Protein AF-A0A538ESF1-F1 (afdb_monomer)

Foldseek 3Di:
DDDDADLLRVLLVVLVVQLPDDAVVHDDDDQDDDVVVPSVVSLVSNQVSNVVVVRHDDDDDPVVPDDPPVVNPPPD

Secondary structure (DSSP, 8-state):
------HHHHHHHHHHHHHHS--SS---------GGG-HHHHHHHHHHHHHHTT-------GGGGPPPHHHHS---

Nearest PDB structures (foldseek):
  3eje-assembly4_G  TM=2.920E-01  e=8.513E+00  Escherichia coli K-12

Solvent-accessible surface area (backbone atoms only — not comparable to full-atom values): 5068 Å² total; per-residue (Å²): 136,90,76,92,65,58,73,72,57,47,43,54,54,50,34,55,53,58,71,72,46,83,44,85,94,64,67,84,85,88,74,81,65,58,80,93,69,41,36,66,58,55,56,59,60,36,38,60,62,23,38,78,69,76,44,77,64,85,89,80,63,73,75,82,73,56,67,58,69,77,67,64,69,56,73,127

Radius of gyration: 15.62 Å; Cα contacts (8 Å, |Δi|>4): 39; chains: 1; bounding box: 31×43×34 Å

Sequence (76 aa):
MIRPIAPDRLVEELASRIVALPGDPWLRVGIDGPPGAGPGELADALVDPLRVRGRAALRVRAEDFLRPASIRLELG

Mean predicted aligned error: 5.76 Å

Structure (mmCIF, N/CA/C/O backbone):
data_AF-A0A538ESF1-F1
#
_entry.id   AF-A0A538ESF1-F1
#
loop_
_atom_site.group_PDB
_atom_site.id
_atom_site.type_symbol
_atom_site.label_atom_id
_atom_site.label_alt_id
_atom_site.label_comp_id
_atom_site.label_asym_id
_atom_site.label_entity_id
_atom_site.label_seq_id
_atom_site.pdbx_PDB_ins_code
_atom_site.Cartn_x
_atom_site.Cartn_y
_atom_site.Cartn_z
_atom_site.occupancy
_atom_site.B_iso_or_equiv
_atom_site.auth_seq_id
_atom_site.auth_comp_id
_atom_site.auth_asym_id
_atom_site.auth_atom_id
_atom_site.pdbx_PDB_model_num
ATOM 1 N N . MET A 1 1 ? 14.785 -16.540 9.473 1.00 57.62 1 MET A N 1
ATOM 2 C CA . MET A 1 1 ? 14.225 -17.598 8.602 1.00 57.62 1 MET A CA 1
ATOM 3 C C . MET A 1 1 ? 13.390 -16.923 7.527 1.00 57.62 1 MET A C 1
ATOM 5 O O . MET A 1 1 ? 12.505 -16.156 7.881 1.00 57.62 1 MET A O 1
ATOM 9 N N . ILE A 1 2 ? 13.696 -17.141 6.249 1.00 60.38 2 ILE A N 1
ATOM 10 C CA . ILE A 1 2 ? 12.916 -16.599 5.125 1.00 60.38 2 ILE A CA 1
ATOM 11 C C . ILE A 1 2 ? 11.825 -17.624 4.799 1.00 60.38 2 ILE A C 1
ATOM 13 O O . ILE A 1 2 ? 12.130 -18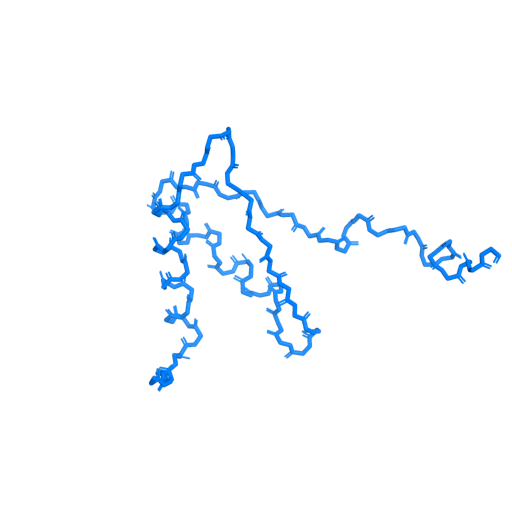.803 4.631 1.00 60.38 2 ILE A O 1
ATOM 17 N N . ARG A 1 3 ? 10.559 -17.196 4.757 1.00 71.44 3 ARG A N 1
ATOM 18 C CA . ARG A 1 3 ? 9.427 -18.036 4.343 1.00 71.44 3 ARG A CA 1
ATOM 19 C C . ARG A 1 3 ? 9.000 -17.600 2.937 1.00 71.44 3 ARG A C 1
ATOM 21 O O . ARG A 1 3 ? 8.654 -16.430 2.788 1.00 71.44 3 ARG A O 1
ATOM 28 N N . PRO A 1 4 ? 8.989 -18.493 1.932 1.00 61.47 4 PRO A N 1
ATOM 29 C CA . PRO A 1 4 ? 8.384 -18.189 0.643 1.00 61.47 4 PRO A CA 1
ATOM 30 C C . PRO A 1 4 ? 6.900 -17.897 0.850 1.00 61.47 4 PRO A C 1
ATOM 32 O O . PRO A 1 4 ? 6.191 -18.664 1.502 1.00 61.47 4 PRO A O 1
ATOM 35 N N . ILE A 1 5 ? 6.441 -16.777 0.318 1.00 72.56 5 ILE A N 1
ATOM 36 C CA . ILE A 1 5 ? 5.052 -16.349 0.388 1.00 72.56 5 ILE A CA 1
ATOM 37 C C . ILE A 1 5 ? 4.575 -16.239 -1.057 1.00 72.56 5 ILE A C 1
ATOM 39 O O . ILE A 1 5 ? 5.188 -15.538 -1.859 1.00 72.56 5 ILE A O 1
ATOM 43 N N . ALA A 1 6 ? 3.513 -16.971 -1.399 1.00 79.81 6 ALA A N 1
ATOM 44 C CA . ALA A 1 6 ? 2.787 -16.717 -2.639 1.00 79.81 6 ALA A CA 1
ATOM 45 C C . ALA A 1 6 ? 2.219 -15.285 -2.587 1.00 79.81 6 ALA A C 1
ATOM 47 O O . ALA A 1 6 ? 1.819 -14.870 -1.498 1.00 79.81 6 ALA A O 1
ATOM 48 N N . PRO A 1 7 ? 2.150 -14.537 -3.700 1.00 78.12 7 PRO A N 1
ATOM 49 C CA . PRO A 1 7 ? 1.688 -13.145 -3.702 1.00 78.12 7 PRO A CA 1
ATOM 50 C C . PRO A 1 7 ? 0.396 -12.906 -2.898 1.00 78.12 7 PRO A C 1
ATOM 52 O O . PRO A 1 7 ? 0.369 -12.034 -2.034 1.00 78.12 7 PRO A O 1
ATOM 55 N N . ASP A 1 8 ? -0.616 -13.764 -3.044 1.00 82.88 8 ASP A N 1
ATOM 56 C CA . ASP A 1 8 ? -1.879 -13.658 -2.291 1.00 82.88 8 ASP A CA 1
ATOM 57 C C . ASP A 1 8 ? -1.689 -13.771 -0.771 1.00 82.88 8 ASP A C 1
ATOM 59 O O . ASP A 1 8 ? -2.344 -13.098 0.023 1.00 82.88 8 ASP A O 1
ATOM 63 N N . ARG A 1 9 ? -0.740 -14.605 -0.333 1.00 89.12 9 ARG A N 1
ATOM 64 C CA . ARG A 1 9 ? -0.405 -14.756 1.088 1.00 89.12 9 ARG A CA 1
ATOM 65 C C . ARG A 1 9 ? 0.268 -13.502 1.641 1.00 89.12 9 ARG A C 1
ATOM 67 O O . ARG A 1 9 ? 0.121 -13.232 2.830 1.00 89.12 9 ARG A O 1
ATOM 74 N N . LEU A 1 10 ? 0.978 -12.736 0.809 1.00 91.62 10 LEU A N 1
ATOM 75 C CA . LEU A 1 10 ? 1.583 -11.470 1.224 1.00 91.62 10 LEU A CA 1
ATOM 76 C C . LEU A 1 10 ? 0.498 -10.436 1.517 1.00 91.62 10 LEU A C 1
ATOM 78 O O . LEU A 1 10 ? 0.567 -9.757 2.539 1.00 91.62 10 LEU A O 1
ATOM 82 N N . VAL A 1 11 ? -0.509 -10.350 0.648 1.00 95.44 11 VAL A N 1
ATOM 83 C CA . VAL A 1 11 ? -1.632 -9.415 0.788 1.00 95.44 11 VAL A CA 1
ATOM 84 C C . VAL A 1 11 ? -2.368 -9.646 2.107 1.00 95.44 11 VAL A C 1
ATOM 86 O O . VAL A 1 11 ? -2.562 -8.707 2.877 1.00 95.44 11 VAL A O 1
ATOM 89 N N . GLU A 1 12 ? -2.711 -10.896 2.414 1.00 94.81 12 GLU A N 1
ATOM 90 C CA . GLU A 1 12 ? -3.415 -11.249 3.652 1.00 94.81 12 GLU A CA 1
ATOM 91 C C . GLU A 1 12 ? -2.593 -10.935 4.914 1.00 94.81 12 GLU A C 1
ATOM 93 O O . GLU A 1 12 ? -3.112 -10.368 5.881 1.00 94.81 12 GLU A O 1
ATOM 98 N N . GLU A 1 13 ? -1.294 -11.249 4.899 1.00 94.81 13 GLU A N 1
ATOM 99 C CA . GLU A 1 13 ? -0.368 -10.941 5.996 1.00 94.81 13 GLU A CA 1
ATOM 100 C C . GLU A 1 13 ? -0.242 -9.432 6.230 1.00 94.81 13 GLU A C 1
ATOM 102 O O . GLU A 1 13 ? -0.327 -8.959 7.367 1.00 94.81 13 GLU A O 1
ATOM 107 N N . LEU A 1 14 ? -0.063 -8.657 5.159 1.00 96.25 14 LEU A N 1
ATOM 108 C CA . LEU A 1 14 ? 0.028 -7.203 5.240 1.00 96.25 14 LEU A CA 1
ATOM 109 C C . LEU A 1 14 ? -1.292 -6.592 5.716 1.00 96.25 14 LEU A C 1
ATOM 111 O O . LEU A 1 14 ? -1.270 -5.761 6.622 1.00 96.25 14 LEU A O 1
ATOM 115 N N . ALA A 1 15 ? -2.435 -7.038 5.190 1.00 97.25 15 ALA A N 1
ATOM 116 C CA . ALA A 1 15 ? -3.747 -6.567 5.624 1.00 97.25 15 ALA A CA 1
ATOM 117 C C . ALA A 1 15 ? -3.966 -6.817 7.124 1.00 97.25 15 ALA A C 1
ATOM 119 O O . ALA A 1 15 ? -4.383 -5.912 7.849 1.00 97.25 15 ALA A O 1
ATOM 120 N N . SER A 1 16 ? -3.612 -8.010 7.616 1.00 96.69 16 SER A N 1
ATOM 121 C CA . SER A 1 16 ? -3.689 -8.331 9.045 1.00 96.69 16 SER A CA 1
ATOM 122 C C . SER A 1 16 ? -2.812 -7.408 9.895 1.00 96.69 16 SER A C 1
ATOM 124 O O . SER A 1 16 ? -3.245 -6.946 10.950 1.00 96.69 16 SER A O 1
ATOM 126 N N . ARG A 1 17 ? -1.584 -7.116 9.450 1.00 96.75 17 ARG A N 1
ATOM 127 C CA . ARG A 1 17 ? -0.663 -6.224 10.174 1.00 96.75 17 ARG A CA 1
ATOM 128 C C . ARG A 1 17 ? -1.158 -4.783 10.191 1.00 96.75 17 ARG A C 1
ATOM 130 O O . ARG A 1 17 ? -1.125 -4.146 11.236 1.00 96.75 17 ARG A O 1
ATOM 137 N N . ILE A 1 18 ? -1.644 -4.280 9.059 1.00 97.50 18 ILE A N 1
ATOM 138 C CA . ILE A 1 18 ? -2.156 -2.910 8.923 1.00 97.50 18 ILE A CA 1
ATOM 139 C C . ILE A 1 18 ? -3.372 -2.691 9.833 1.00 97.50 18 ILE A C 1
ATOM 141 O O . ILE A 1 18 ? -3.460 -1.666 10.505 1.00 97.50 18 ILE A O 1
ATOM 145 N N . VAL A 1 19 ? -4.293 -3.659 9.902 1.00 96.81 19 VAL A N 1
ATOM 146 C CA . VAL A 1 19 ? -5.488 -3.579 10.762 1.00 96.81 19 VAL A CA 1
ATOM 147 C C . VAL A 1 19 ? -5.122 -3.525 12.249 1.00 96.81 19 VAL A C 1
ATOM 149 O O . VAL A 1 19 ? -5.811 -2.855 13.016 1.00 96.81 19 VAL A O 1
ATOM 152 N N . ALA A 1 20 ? -4.025 -4.169 12.653 1.00 96.62 20 ALA A N 1
ATOM 153 C CA . ALA A 1 20 ? -3.546 -4.157 14.035 1.00 96.62 20 ALA A CA 1
ATOM 154 C C . ALA A 1 20 ? -2.857 -2.841 14.449 1.00 96.62 20 ALA A C 1
ATOM 156 O O . ALA A 1 20 ? -2.664 -2.603 15.640 1.00 96.62 20 ALA A O 1
ATOM 157 N N . LEU A 1 21 ? -2.480 -1.982 13.496 1.00 96.50 21 LEU A N 1
ATOM 158 C CA . LEU A 1 21 ? -1.833 -0.706 13.794 1.00 96.50 21 LEU A CA 1
ATOM 159 C C . LEU A 1 21 ? -2.861 0.375 14.182 1.00 96.50 21 LEU A C 1
ATOM 161 O O . LEU A 1 21 ? -3.945 0.447 13.574 1.00 96.50 21 LEU A O 1
ATOM 165 N N . PRO A 1 22 ? -2.514 1.257 15.145 1.00 94.75 22 PRO A N 1
ATOM 166 C CA . PRO A 1 22 ? -3.340 2.407 15.494 1.00 94.75 22 PRO A CA 1
ATOM 167 C C . PRO A 1 22 ? -3.485 3.344 14.290 1.00 94.75 22 PRO A C 1
ATOM 169 O O . PRO A 1 22 ? -2.606 3.425 13.432 1.00 94.75 22 PRO A O 1
ATOM 172 N N . GLY A 1 23 ? -4.614 4.044 14.214 1.00 87.81 23 GLY A N 1
ATOM 173 C CA . GLY A 1 23 ? -4.967 4.863 13.057 1.00 87.81 23 GLY A CA 1
ATOM 174 C C . GLY A 1 23 ? -5.581 6.201 13.428 1.00 87.81 23 GLY A C 1
ATOM 175 O O . GLY A 1 23 ? -6.543 6.583 12.779 1.00 87.81 23 GLY A O 1
ATOM 176 N N . ASP A 1 24 ? -5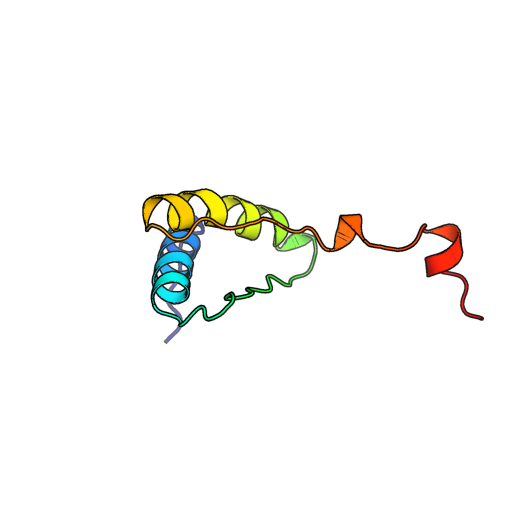.059 6.885 14.448 1.00 89.75 24 ASP A N 1
ATOM 177 C CA . ASP A 1 24 ? -5.614 8.157 14.924 1.00 89.75 24 ASP A CA 1
ATOM 178 C C . ASP A 1 24 ? -4.724 9.356 14.518 1.00 89.75 24 ASP A C 1
ATOM 180 O O . ASP A 1 24 ? -3.552 9.394 14.904 1.00 89.75 24 ASP A O 1
ATOM 184 N N . PRO A 1 25 ? -5.211 10.314 13.699 1.00 89.25 25 PRO A N 1
ATOM 185 C CA . PRO A 1 25 ? -6.517 10.309 13.029 1.00 89.25 25 PRO A CA 1
ATOM 186 C C . PRO A 1 25 ? -6.565 9.415 11.778 1.00 89.25 25 PRO A C 1
ATOM 188 O O . PRO A 1 25 ? -7.647 9.094 11.297 1.00 89.25 25 PRO A O 1
ATOM 191 N N . TRP A 1 26 ? -5.405 9.017 11.231 1.00 92.50 26 TRP A N 1
ATOM 192 C CA . TRP A 1 26 ? -5.319 8.116 10.072 1.00 92.50 26 TRP A CA 1
ATOM 193 C C . TRP A 1 26 ? -4.001 7.342 10.077 1.00 92.50 26 TRP A C 1
ATOM 195 O O . TRP A 1 26 ? -2.938 7.923 10.309 1.00 92.50 26 TRP A O 1
ATOM 205 N N . LEU A 1 27 ? -4.049 6.064 9.700 1.00 96.06 27 LEU A N 1
ATOM 206 C CA . LEU A 1 27 ? -2.857 5.295 9.342 1.00 96.06 27 LEU A CA 1
ATOM 207 C C . LEU A 1 27 ? -2.520 5.523 7.863 1.00 96.06 27 LEU A C 1
ATOM 209 O O . LEU A 1 2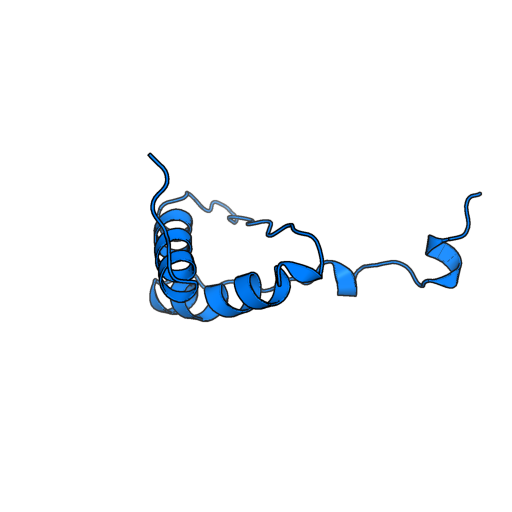7 ? -3.376 5.349 6.999 1.00 96.06 27 LEU A O 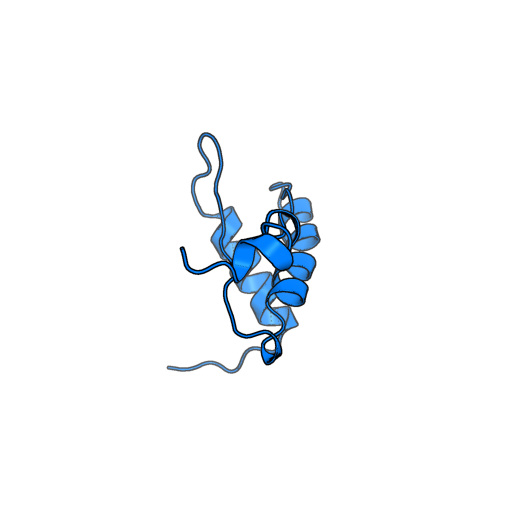1
ATOM 213 N N . ARG A 1 28 ? -1.266 5.874 7.568 1.00 96.69 28 ARG A N 1
ATOM 214 C CA . ARG A 1 28 ? -0.744 5.992 6.199 1.00 96.69 28 ARG A CA 1
ATOM 215 C C . ARG A 1 28 ? 0.217 4.842 5.939 1.00 96.69 28 ARG A C 1
ATOM 217 O O . ARG A 1 28 ? 1.094 4.585 6.758 1.00 96.69 28 ARG A O 1
ATOM 224 N N . VAL A 1 29 ? 0.054 4.171 4.804 1.00 97.00 29 VAL A N 1
ATOM 225 C CA . VAL A 1 29 ? 0.893 3.040 4.395 1.00 97.00 29 VAL A CA 1
ATOM 226 C C . VAL A 1 29 ? 1.535 3.388 3.058 1.00 97.00 29 VAL A C 1
ATOM 228 O O . VAL A 1 29 ? 0.828 3.633 2.084 1.00 97.00 29 VAL A O 1
ATOM 231 N N . GLY A 1 30 ? 2.866 3.444 3.026 1.00 97.00 30 GLY A N 1
ATOM 232 C CA . GLY A 1 30 ? 3.636 3.620 1.796 1.00 97.00 30 GLY A CA 1
ATOM 233 C C . GLY A 1 30 ? 4.015 2.265 1.209 1.00 97.00 30 GLY A C 1
ATOM 234 O O . GLY A 1 30 ? 4.526 1.412 1.933 1.00 97.00 30 GLY A O 1
ATOM 235 N N . ILE A 1 31 ? 3.771 2.080 -0.088 1.00 96.19 31 ILE A N 1
ATOM 236 C CA . ILE A 1 31 ? 4.232 0.921 -0.856 1.00 96.19 31 ILE A CA 1
ATOM 237 C C . ILE A 1 31 ? 5.234 1.444 -1.880 1.00 96.19 31 ILE A C 1
ATOM 239 O O . ILE A 1 31 ? 4.863 2.223 -2.755 1.00 96.19 31 ILE A O 1
ATOM 243 N N . ASP A 1 32 ? 6.492 1.045 -1.734 1.00 95.12 32 ASP A N 1
ATOM 244 C CA . ASP A 1 32 ? 7.600 1.504 -2.567 1.00 95.12 32 ASP A CA 1
ATOM 245 C C . ASP A 1 32 ? 8.311 0.312 -3.209 1.00 95.12 32 ASP A C 1
ATOM 247 O O . ASP A 1 32 ? 8.412 -0.769 -2.623 1.00 95.12 32 ASP A O 1
ATOM 251 N N . GLY A 1 33 ? 8.784 0.511 -4.432 1.00 93.12 33 GLY A N 1
ATOM 252 C CA . GLY A 1 33 ? 9.477 -0.509 -5.199 1.00 93.12 33 GLY A CA 1
ATOM 253 C C . GLY A 1 33 ? 9.733 -0.082 -6.642 1.00 93.12 33 GLY A C 1
ATOM 254 O O . GLY A 1 33 ? 9.056 0.805 -7.167 1.00 93.12 33 GLY A O 1
ATOM 255 N N . PRO A 1 34 ? 10.703 -0.717 -7.322 1.00 94.00 34 PRO A N 1
ATOM 256 C CA . PRO A 1 34 ? 10.935 -0.460 -8.737 1.00 94.00 34 PRO A CA 1
ATOM 257 C C . PRO A 1 34 ? 9.705 -0.875 -9.568 1.00 94.00 34 PRO A C 1
ATOM 259 O O . PRO A 1 34 ? 8.988 -1.792 -9.163 1.00 94.00 34 PRO A O 1
ATOM 262 N N . PRO A 1 35 ? 9.482 -0.297 -10.766 1.00 88.12 35 PRO A N 1
ATOM 263 C CA . PRO A 1 35 ? 8.318 -0.627 -11.597 1.00 88.12 35 PRO A CA 1
ATOM 264 C C . PRO A 1 35 ? 8.141 -2.130 -11.857 1.00 88.12 35 PRO A C 1
ATOM 266 O O . PRO A 1 35 ? 7.026 -2.637 -11.809 1.00 88.12 35 PRO A O 1
ATOM 269 N N . GLY A 1 36 ? 9.245 -2.863 -12.049 1.00 92.12 36 GLY A N 1
ATOM 270 C CA . GLY A 1 36 ? 9.222 -4.315 -12.264 1.00 92.12 36 GLY A CA 1
ATOM 271 C C . GLY A 1 36 ? 8.789 -5.152 -11.052 1.00 92.12 36 GLY A C 1
ATOM 272 O O . GLY A 1 36 ? 8.564 -6.345 -11.207 1.00 92.12 36 GLY A O 1
ATOM 273 N N . ALA A 1 37 ? 8.670 -4.555 -9.862 1.00 90.94 37 ALA A N 1
ATOM 274 C CA . ALA A 1 37 ? 8.173 -5.221 -8.657 1.00 90.94 37 ALA A CA 1
ATOM 275 C C . ALA A 1 37 ? 6.649 -5.087 -8.467 1.00 90.94 37 ALA A C 1
ATOM 277 O O . ALA A 1 37 ? 6.124 -5.612 -7.489 1.00 90.94 37 ALA A O 1
ATOM 278 N N . GLY A 1 38 ? 5.944 -4.372 -9.352 1.00 92.69 38 GLY A N 1
ATOM 2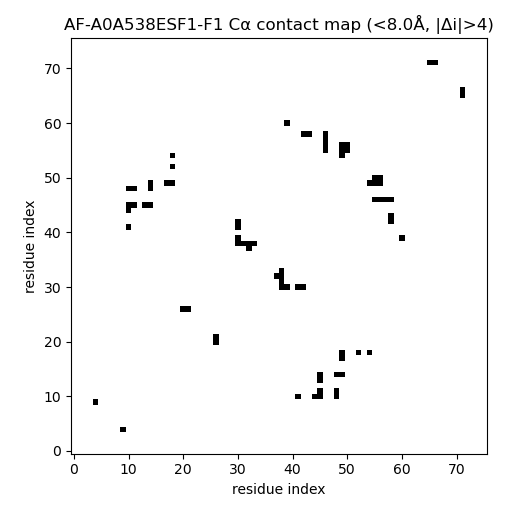79 C CA . GLY A 1 38 ? 4.487 -4.212 -9.279 1.00 92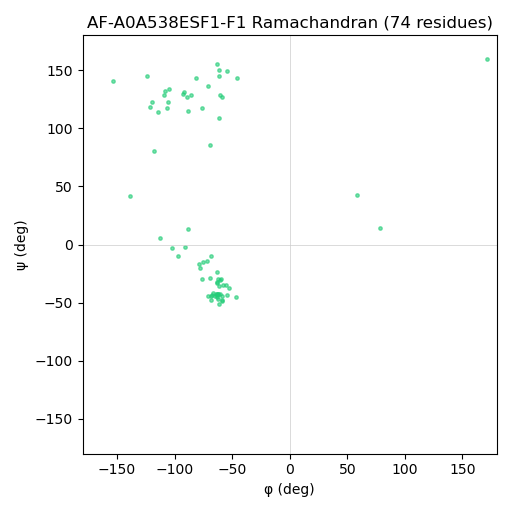.69 38 GLY A CA 1
ATOM 280 C C . GLY A 1 38 ? 3.954 -3.578 -7.980 1.00 92.69 38 GLY A C 1
ATOM 281 O O . GLY A 1 38 ? 2.935 -4.043 -7.468 1.00 92.69 38 GLY A O 1
ATOM 282 N N . PRO A 1 39 ? 4.567 -2.514 -7.411 1.00 94.56 39 PRO A N 1
ATOM 283 C CA . PRO A 1 39 ? 4.084 -1.918 -6.157 1.00 94.56 39 PRO A CA 1
ATOM 284 C C . PRO A 1 39 ? 2.645 -1.386 -6.265 1.00 94.56 39 PRO A C 1
ATOM 286 O O . PRO A 1 39 ? 1.897 -1.417 -5.289 1.00 94.56 39 PRO A O 1
ATOM 289 N N . GLY A 1 40 ? 2.238 -0.936 -7.459 1.00 95.81 40 GLY A N 1
ATOM 290 C CA . GLY A 1 40 ? 0.863 -0.529 -7.739 1.00 95.81 40 GLY A CA 1
ATOM 291 C C . GLY A 1 40 ? -0.133 -1.682 -7.610 1.00 95.81 40 GLY A C 1
ATOM 292 O O . GLY A 1 40 ? -1.149 -1.516 -6.946 1.00 95.81 40 GLY A O 1
ATOM 293 N N . GLU A 1 41 ? 0.198 -2.852 -8.158 1.00 95.44 41 GLU A N 1
ATOM 294 C CA . GLU A 1 41 ? -0.641 -4.056 -8.091 1.00 95.44 41 GLU A CA 1
ATOM 295 C C . GLU A 1 41 ? -0.794 -4.543 -6.647 1.00 95.44 41 GLU A C 1
ATOM 297 O O . GLU A 1 41 ? -1.900 -4.855 -6.209 1.00 95.44 41 GLU A O 1
ATOM 302 N N . LEU A 1 42 ? 0.296 -4.532 -5.869 1.00 95.38 42 LEU A N 1
ATOM 303 C CA . LEU A 1 42 ? 0.244 -4.846 -4.441 1.00 95.38 42 LEU A CA 1
ATOM 304 C C . LEU A 1 42 ? -0.635 -3.848 -3.670 1.00 95.38 42 LEU A C 1
ATOM 306 O O . LEU A 1 42 ? -1.415 -4.251 -2.809 1.00 95.38 42 LEU A O 1
ATOM 310 N N . ALA A 1 43 ? -0.517 -2.550 -3.969 1.00 96.81 43 ALA A N 1
ATOM 311 C CA . ALA A 1 43 ? -1.333 -1.519 -3.335 1.00 96.81 43 ALA A CA 1
ATOM 312 C C . ALA A 1 43 ? -2.826 -1.689 -3.658 1.00 96.81 43 ALA A C 1
ATOM 314 O O . ALA A 1 43 ? -3.657 -1.571 -2.757 1.00 96.81 43 ALA A O 1
ATOM 315 N N . ASP A 1 44 ? -3.162 -2.000 -4.911 1.00 97.00 44 ASP A N 1
ATOM 316 C CA . ASP A 1 44 ? -4.541 -2.232 -5.341 1.00 97.00 44 ASP A CA 1
ATOM 317 C C . ASP A 1 44 ? -5.115 -3.505 -4.685 1.00 97.00 44 ASP A C 1
ATOM 319 O O . ASP A 1 44 ? -6.225 -3.481 -4.150 1.00 97.00 44 ASP A O 1
ATOM 323 N N . ALA A 1 45 ? -4.326 -4.583 -4.607 1.00 96.75 45 ALA A N 1
ATOM 324 C CA . ALA A 1 45 ? -4.729 -5.843 -3.978 1.00 96.75 45 ALA A CA 1
ATOM 325 C C . ALA A 1 45 ? -5.016 -5.725 -2.468 1.00 96.75 45 ALA A C 1
ATOM 327 O O . ALA A 1 45 ? -5.767 -6.529 -1.921 1.00 96.75 45 ALA A O 1
ATOM 328 N N . LEU A 1 46 ? -4.456 -4.725 -1.779 1.00 97.19 46 LEU A N 1
ATOM 329 C CA . LEU A 1 46 ? -4.703 -4.493 -0.351 1.00 97.19 46 LEU A CA 1
ATOM 330 C C . LEU A 1 46 ? -6.053 -3.819 -0.060 1.00 97.19 46 LEU A C 1
ATOM 332 O O . LEU A 1 46 ? -6.540 -3.920 1.067 1.00 97.19 46 LEU A O 1
ATOM 336 N N . VAL A 1 47 ? -6.674 -3.144 -1.034 1.00 97.62 47 VAL A N 1
ATOM 337 C CA . VAL A 1 47 ? -7.875 -2.319 -0.803 1.00 97.62 47 VAL A CA 1
ATOM 338 C C . VAL A 1 47 ? -9.047 -3.153 -0.281 1.00 97.62 47 VAL A C 1
ATOM 340 O O . VAL A 1 47 ? -9.635 -2.824 0.754 1.00 97.62 47 VAL A O 1
ATOM 343 N N . ASP A 1 48 ? -9.377 -4.251 -0.961 1.00 97.06 48 ASP A N 1
ATOM 344 C CA . ASP A 1 48 ? -10.515 -5.095 -0.592 1.00 97.06 48 ASP A CA 1
ATOM 345 C C . ASP A 1 48 ? -10.313 -5.846 0.736 1.00 97.06 48 ASP A C 1
ATOM 347 O O . ASP A 1 48 ? -11.188 -5.756 1.606 1.00 97.06 48 ASP A O 1
ATOM 351 N N . PRO A 1 49 ? -9.172 -6.519 0.977 1.00 97.19 49 PRO A N 1
ATOM 352 C CA . PRO A 1 49 ? -8.889 -7.178 2.250 1.00 97.19 49 PRO A CA 1
ATOM 353 C C . PRO A 1 49 ? -8.927 -6.241 3.461 1.00 97.19 49 PRO A C 1
ATOM 355 O O . PRO A 1 49 ? -9.345 -6.670 4.541 1.00 97.19 49 PRO A O 1
ATOM 358 N N . LEU A 1 50 ? -8.507 -4.980 3.306 1.00 97.50 50 LEU A N 1
ATOM 359 C CA . LEU A 1 50 ? -8.602 -3.966 4.358 1.00 97.50 50 LEU A CA 1
ATOM 360 C C . LEU A 1 50 ? -10.057 -3.536 4.589 1.00 97.50 50 LEU A C 1
ATOM 362 O O . LEU A 1 50 ? -10.517 -3.498 5.735 1.00 97.50 50 LEU A O 1
ATOM 366 N N . ARG A 1 51 ? -10.816 -3.299 3.511 1.00 96.81 51 ARG A N 1
ATOM 367 C CA . ARG A 1 51 ? -12.244 -2.949 3.570 1.00 96.81 51 ARG A CA 1
ATOM 368 C C . ARG A 1 51 ? -13.070 -4.025 4.275 1.00 96.81 51 ARG A C 1
ATOM 370 O O . ARG A 1 51 ? -13.839 -3.696 5.175 1.00 96.81 51 ARG A O 1
ATOM 377 N N . VAL A 1 52 ? -12.883 -5.297 3.919 1.00 97.50 52 VAL A N 1
ATOM 378 C CA . VAL A 1 52 ? -13.578 -6.443 4.543 1.00 97.50 52 VAL A CA 1
ATOM 379 C C . VAL A 1 52 ? -13.291 -6.535 6.047 1.00 97.50 52 VAL A C 1
ATOM 381 O O . VAL A 1 52 ? -14.150 -6.954 6.816 1.00 97.50 52 VAL A O 1
ATOM 384 N N . ARG A 1 53 ? -12.114 -6.082 6.490 1.00 96.19 53 ARG A N 1
ATOM 385 C CA . ARG A 1 53 ? -11.698 -6.052 7.902 1.00 96.19 53 ARG A CA 1
ATOM 386 C C . ARG A 1 53 ? -12.097 -4.768 8.642 1.00 96.19 53 ARG A C 1
ATOM 388 O O . ARG A 1 53 ? -11.590 -4.506 9.729 1.00 96.19 53 ARG A O 1
ATOM 395 N N . GLY A 1 54 ? -12.980 -3.952 8.064 1.00 94.50 54 GLY A N 1
ATOM 396 C CA . GLY A 1 54 ? -13.477 -2.718 8.682 1.00 94.50 54 GLY A CA 1
ATOM 397 C C . GLY A 1 54 ? -12.514 -1.530 8.599 1.00 94.50 54 GLY A C 1
ATOM 398 O O . GLY A 1 54 ? -12.710 -0.533 9.290 1.00 94.50 54 GLY A O 1
ATOM 399 N N . ARG A 1 55 ? -11.474 -1.604 7.758 1.00 94.56 55 ARG A N 1
ATOM 400 C CA . ARG A 1 55 ? -10.507 -0.521 7.526 1.00 94.56 55 ARG A CA 1
ATOM 401 C C . ARG A 1 55 ? -10.571 -0.086 6.065 1.00 94.56 55 ARG A C 1
ATOM 403 O O . ARG A 1 55 ? -9.760 -0.503 5.250 1.00 94.56 55 ARG A O 1
ATOM 410 N N . ALA A 1 56 ? -11.551 0.747 5.718 1.00 94.25 56 ALA A N 1
ATOM 411 C CA . ALA A 1 56 ? -11.635 1.301 4.368 1.00 94.25 56 ALA A CA 1
ATOM 412 C C . ALA A 1 56 ? -10.356 2.090 4.028 1.00 94.25 56 ALA A C 1
ATOM 414 O O . ALA A 1 56 ? -9.943 2.967 4.787 1.00 94.25 56 ALA A O 1
ATOM 415 N N . ALA A 1 57 ? -9.732 1.761 2.897 1.00 95.88 57 ALA A N 1
ATOM 416 C CA . ALA A 1 57 ? -8.498 2.388 2.442 1.00 95.88 57 ALA A CA 1
ATOM 417 C C . ALA A 1 57 ? -8.777 3.359 1.291 1.00 95.88 57 ALA A C 1
ATOM 419 O O . ALA A 1 57 ? -9.467 3.016 0.331 1.00 95.88 57 ALA A O 1
ATOM 420 N N . LEU A 1 58 ? -8.197 4.557 1.366 1.00 96.06 58 LEU A N 1
ATOM 421 C CA . LEU A 1 58 ? -8.106 5.463 0.226 1.00 96.06 58 LEU A CA 1
ATOM 422 C C . LEU A 1 58 ? -6.818 5.150 -0.541 1.00 96.06 58 LEU A C 1
ATOM 424 O O . LEU A 1 58 ? -5.723 5.366 -0.019 1.00 96.06 58 LEU A O 1
ATOM 428 N N . ARG A 1 59 ? -6.937 4.667 -1.782 1.00 96.56 59 ARG A N 1
ATOM 429 C CA . ARG A 1 59 ? -5.778 4.479 -2.660 1.00 96.56 59 ARG A CA 1
ATOM 430 C C . ARG A 1 59 ? -5.346 5.844 -3.206 1.00 96.56 59 ARG A C 1
ATOM 432 O O . ARG A 1 59 ? -6.074 6.463 -3.973 1.00 96.56 59 ARG A O 1
ATOM 439 N N . VAL A 1 60 ? -4.125 6.261 -2.871 1.00 96.56 60 VAL A N 1
ATOM 440 C CA . VAL A 1 60 ? -3.424 7.381 -3.515 1.00 96.56 60 VAL A CA 1
ATOM 441 C C . VAL A 1 60 ? -2.254 6.862 -4.358 1.00 96.56 60 VAL A C 1
ATOM 443 O O . VAL A 1 60 ? -1.428 6.095 -3.865 1.00 96.56 60 VAL A O 1
ATOM 446 N N . ARG A 1 61 ? -2.177 7.271 -5.628 1.00 95.06 61 ARG A N 1
ATOM 447 C CA . ARG A 1 61 ? -1.023 7.017 -6.502 1.00 95.06 61 ARG A CA 1
ATOM 448 C C . ARG A 1 61 ? -0.059 8.178 -6.436 1.00 95.06 61 ARG A C 1
ATOM 450 O O . ARG A 1 61 ? -0.472 9.309 -6.658 1.00 95.06 61 ARG A O 1
ATOM 457 N N . ALA A 1 62 ? 1.220 7.910 -6.199 1.00 92.19 62 ALA A N 1
ATOM 458 C C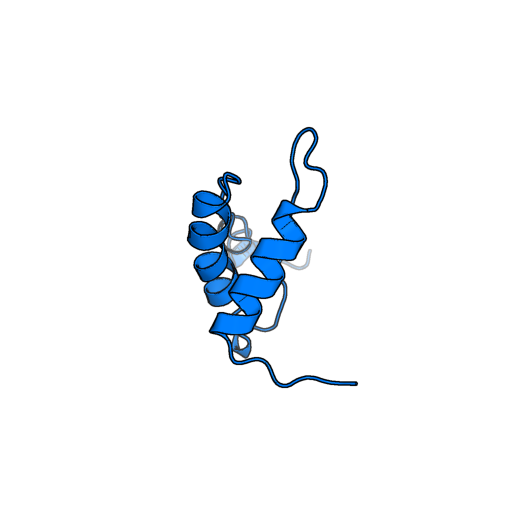A . ALA A 1 62 ? 2.230 8.963 -6.245 1.00 92.19 62 ALA A CA 1
ATOM 459 C C . ALA A 1 62 ? 2.348 9.569 -7.655 1.00 92.19 62 ALA A C 1
ATOM 461 O O . ALA A 1 62 ? 2.571 10.772 -7.793 1.00 92.19 62 ALA A O 1
ATOM 462 N N . GLU A 1 63 ? 2.140 8.756 -8.698 1.00 88.94 63 GLU A N 1
ATOM 463 C CA . GLU A 1 63 ? 2.275 9.181 -10.095 1.00 88.94 63 GLU A CA 1
ATOM 464 C C . GLU A 1 63 ? 1.287 10.288 -10.489 1.00 88.94 63 GLU A C 1
ATOM 466 O O . GLU A 1 63 ? 1.626 11.133 -11.318 1.00 88.94 63 GLU A O 1
ATOM 471 N N . ASP A 1 64 ? 0.108 10.320 -9.860 1.00 91.75 64 ASP A N 1
ATOM 472 C CA . ASP A 1 64 ? -0.958 11.287 -10.151 1.00 91.75 64 ASP A CA 1
ATOM 473 C C . ASP A 1 64 ? -0.611 12.708 -9.662 1.00 91.75 64 ASP A C 1
ATOM 475 O O . ASP A 1 64 ? -1.245 13.683 -10.063 1.00 91.75 64 ASP A O 1
ATOM 479 N N . PHE A 1 65 ? 0.415 12.843 -8.817 1.00 90.44 65 PHE A N 1
ATOM 480 C CA . PHE A 1 65 ? 0.855 14.115 -8.230 1.00 90.44 65 PHE A CA 1
ATOM 481 C C . PHE A 1 65 ? 2.227 14.558 -8.734 1.00 90.44 65 PHE A C 1
ATOM 483 O O . PHE A 1 65 ? 2.791 15.545 -8.251 1.00 90.44 65 PHE A O 1
ATOM 490 N N . LEU A 1 66 ? 2.79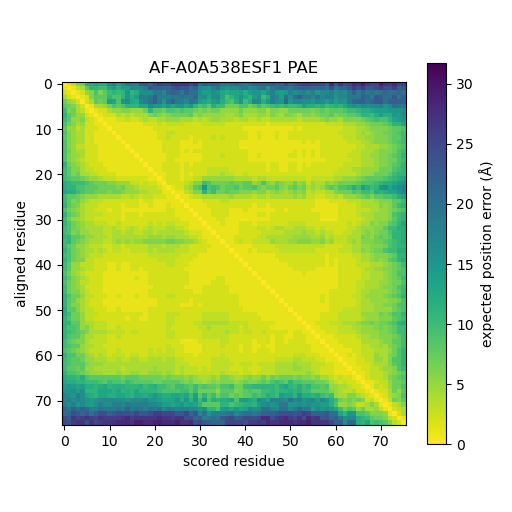5 13.843 -9.703 1.00 86.44 66 LEU A N 1
ATOM 491 C CA . LEU A 1 66 ? 4.059 14.249 -10.281 1.00 86.44 66 LEU A CA 1
ATOM 492 C C . LEU A 1 66 ? 3.859 15.499 -11.138 1.00 86.44 66 LEU A C 1
ATOM 494 O O . LEU A 1 66 ? 2.954 15.581 -11.967 1.00 86.44 66 LEU A O 1
ATOM 498 N N . ARG A 1 67 ? 4.779 16.454 -11.005 1.00 86.56 67 ARG A N 1
ATOM 499 C CA . ARG A 1 67 ? 4.848 17.606 -11.908 1.00 86.56 67 ARG A CA 1
ATOM 500 C C . ARG A 1 67 ? 4.928 17.154 -13.376 1.00 86.56 67 ARG A C 1
ATOM 502 O O . ARG A 1 67 ? 5.538 16.104 -13.625 1.00 86.56 67 ARG A O 1
ATOM 509 N N . PRO A 1 68 ? 4.387 17.929 -14.339 1.00 85.06 68 PRO A N 1
ATOM 510 C CA . PRO A 1 68 ? 4.558 17.662 -15.765 1.00 85.06 68 PRO A CA 1
ATOM 511 C C . PRO A 1 68 ? 6.012 17.349 -16.116 1.00 85.06 68 PRO A C 1
ATOM 513 O O . PRO A 1 68 ? 6.930 17.937 -15.544 1.00 85.06 68 PRO A O 1
ATOM 516 N N . ALA A 1 69 ? 6.222 16.423 -17.053 1.00 81.25 69 ALA A N 1
ATOM 517 C CA . ALA A 1 69 ? 7.566 15.983 -17.429 1.00 81.25 69 ALA A CA 1
ATOM 518 C C . ALA A 1 69 ? 8.467 17.157 -17.850 1.00 81.25 69 ALA A C 1
ATOM 520 O O . ALA A 1 69 ? 9.644 17.161 -17.499 1.00 81.25 69 ALA A O 1
ATOM 521 N N . SER A 1 70 ? 7.886 18.170 -18.506 1.00 79.94 70 SER A N 1
ATOM 522 C CA . SER A 1 70 ? 8.574 19.398 -18.916 1.00 79.94 70 SER A CA 1
ATOM 523 C C . SER A 1 70 ? 9.272 20.105 -17.757 1.00 79.94 70 SER A C 1
ATOM 525 O O . SER A 1 70 ? 10.427 20.461 -17.895 1.00 79.94 70 SER A O 1
ATOM 527 N N . ILE A 1 71 ? 8.626 20.224 -16.595 1.00 82.38 71 ILE A N 1
ATOM 528 C CA . ILE A 1 71 ? 9.194 20.931 -15.435 1.00 82.38 71 ILE A CA 1
ATOM 529 C C . ILE A 1 71 ? 9.859 19.992 -14.419 1.00 82.38 71 ILE A C 1
ATOM 531 O O . ILE A 1 71 ? 10.471 20.444 -13.459 1.00 82.38 71 ILE A O 1
ATOM 535 N N . ARG A 1 72 ? 9.693 18.672 -14.565 1.00 75.94 72 ARG A N 1
ATOM 536 C CA . ARG A 1 72 ? 10.331 17.673 -13.689 1.00 75.94 72 ARG A CA 1
ATOM 537 C C . ARG A 1 72 ? 11.810 17.490 -14.023 1.00 75.94 72 ARG A C 1
ATOM 539 O O . ARG A 1 72 ? 12.585 17.122 -13.148 1.00 75.94 72 ARG A O 1
ATOM 546 N N . LEU A 1 73 ? 12.158 17.695 -15.293 1.00 71.19 73 LEU A N 1
ATOM 547 C CA . LEU A 1 73 ? 13.515 17.559 -15.822 1.00 71.19 73 LEU A CA 1
ATOM 548 C C . LEU A 1 73 ? 14.213 18.909 -16.022 1.00 71.19 73 LEU A C 1
ATOM 550 O O . LEU A 1 73 ? 15.387 18.926 -16.385 1.00 71.19 73 LEU A O 1
ATOM 554 N N . GLU A 1 74 ? 13.519 20.020 -15.764 1.00 69.69 74 GLU A N 1
ATOM 555 C CA . GLU A 1 74 ? 14.154 21.322 -15.585 1.00 69.69 74 GLU A CA 1
ATOM 556 C C . GLU A 1 74 ? 14.945 21.285 -14.272 1.00 69.69 74 GLU A C 1
ATOM 558 O O . GLU A 1 74 ? 14.461 21.610 -13.188 1.00 69.69 74 GLU A O 1
ATOM 563 N N . LEU A 1 75 ? 16.180 20.797 -14.385 1.00 61.97 75 LEU A N 1
ATOM 564 C CA . LEU A 1 75 ? 17.258 21.150 -13.479 1.00 61.97 75 LEU A CA 1
ATOM 565 C C . LEU A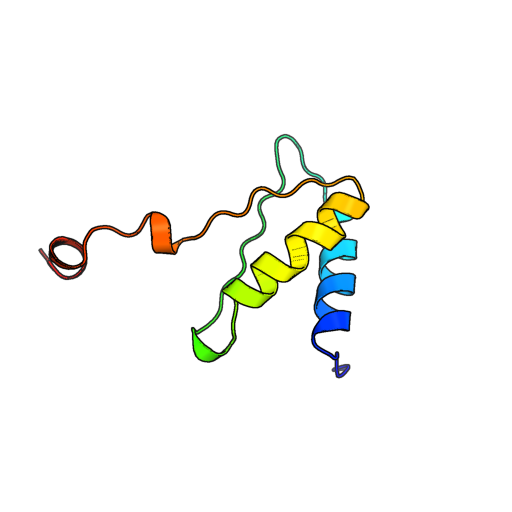 1 75 ? 17.428 22.659 -13.651 1.00 61.97 75 LEU A C 1
ATOM 567 O O . LEU A 1 75 ? 17.819 23.093 -14.734 1.00 61.97 75 LEU A O 1
ATOM 571 N N . GLY A 1 76 ? 17.038 23.442 -12.647 1.00 58.56 76 GLY A N 1
ATOM 572 C CA . GLY A 1 76 ? 17.381 24.865 -12.622 1.00 58.56 76 GLY A CA 1
ATOM 573 C C . GLY A 1 76 ? 18.868 25.084 -12.879 1.00 58.56 76 GLY A C 1
ATOM 574 O O . GLY A 1 76 ? 19.671 24.235 -12.423 1.00 58.56 76 GLY A O 1
#

pLDDT: mean 89.5, std 10.5, range [57.62, 97.62]